Protein AF-A0AAU1FXL1-F1 (afdb_monomer_lite)

Sequence (136 aa):
MVRGRGRHVQLAWADGKAHGLEPDENGLLHLGTFDLAYADTGLVLVHPETGAVSMVRDGEGPFPFARDTETFVRLLETVYRFMSACWNSYPGENGKQDFLREVAALEPLAVDEESPAEDVWGHLFAAIVELSPWGF

Radius of gyration: 18.01 Å; chains: 1; bounding box: 36×59×48 Å

pLDDT: mean 80.89, std 17.74, range [35.19, 96.62]

Structure (mmCIF, N/CA/C/O backbone):
data_AF-A0AAU1FXL1-F1
#
_entry.id   AF-A0AAU1FXL1-F1
#
loop_
_atom_site.group_PDB
_atom_site.id
_atom_site.type_symbol
_atom_site.label_atom_id
_atom_site.label_alt_id
_atom_site.label_comp_id
_atom_site.label_asym_id
_atom_site.label_entity_id
_atom_site.label_seq_id
_atom_site.pdbx_PDB_ins_code
_atom_site.Cartn_x
_atom_site.Cartn_y
_atom_site.Cartn_z
_atom_site.occupancy
_atom_site.B_iso_or_equiv
_atom_site.auth_seq_id
_atom_site.auth_comp_id
_atom_site.auth_asym_id
_atom_site.auth_atom_id
_atom_site.pdbx_PDB_model_num
ATOM 1 N N . MET A 1 1 ? 16.584 -44.929 4.952 1.00 36.47 1 MET A N 1
ATOM 2 C CA . MET A 1 1 ? 16.776 -44.010 6.094 1.00 36.47 1 MET A CA 1
ATOM 3 C C . MET A 1 1 ? 17.270 -42.681 5.534 1.00 36.47 1 MET A C 1
ATOM 5 O O . MET A 1 1 ? 18.446 -42.561 5.233 1.00 36.47 1 MET A O 1
ATOM 9 N N . VAL A 1 2 ? 16.368 -41.731 5.281 1.00 35.19 2 VAL A N 1
ATOM 10 C CA . VAL A 1 2 ? 16.705 -40.404 4.734 1.00 35.19 2 VAL A CA 1
ATOM 11 C C . VAL A 1 2 ? 16.222 -39.374 5.749 1.00 35.19 2 VAL A C 1
ATOM 13 O O . VAL A 1 2 ? 15.022 -39.223 5.955 1.00 35.19 2 VAL A O 1
ATOM 16 N N . ARG A 1 3 ? 17.158 -38.724 6.449 1.00 35.84 3 ARG A N 1
ATOM 17 C CA . ARG A 1 3 ? 16.874 -37.592 7.341 1.00 35.84 3 ARG A CA 1
ATOM 18 C C . ARG A 1 3 ? 16.818 -36.323 6.490 1.00 35.84 3 ARG A C 1
ATOM 20 O O . ARG A 1 3 ? 17.859 -35.771 6.147 1.00 35.84 3 ARG A O 1
ATOM 27 N N . GLY A 1 4 ? 15.613 -35.867 6.161 1.00 35.62 4 GLY A N 1
ATOM 28 C CA . GLY A 1 4 ? 15.396 -34.513 5.658 1.00 35.62 4 GLY A CA 1
ATOM 29 C C . GLY A 1 4 ? 15.547 -33.516 6.805 1.00 35.62 4 GLY A C 1
ATOM 30 O O . GLY A 1 4 ? 14.764 -33.540 7.752 1.00 35.62 4 GLY A O 1
ATOM 31 N N . ARG A 1 5 ? 16.570 -32.657 6.753 1.00 41.00 5 ARG A N 1
ATOM 32 C CA . ARG A 1 5 ? 16.666 -31.469 7.615 1.00 41.00 5 ARG A CA 1
ATOM 33 C C . ARG A 1 5 ? 15.646 -30.444 7.118 1.00 41.00 5 ARG A C 1
ATOM 35 O O . ARG A 1 5 ? 15.969 -29.615 6.274 1.00 41.00 5 ARG A O 1
ATOM 42 N N . GLY A 1 6 ? 14.424 -30.506 7.639 1.00 36.50 6 GLY A N 1
ATOM 43 C CA . GLY A 1 6 ? 13.517 -29.365 7.592 1.00 36.50 6 GLY A CA 1
ATOM 44 C C . GLY A 1 6 ? 14.116 -28.252 8.446 1.00 36.50 6 GLY A C 1
ATOM 45 O O . GLY A 1 6 ? 14.320 -28.437 9.645 1.00 36.50 6 GLY A O 1
ATOM 46 N N . ARG A 1 7 ? 14.466 -27.116 7.838 1.00 46.00 7 ARG A N 1
ATOM 47 C CA . ARG A 1 7 ? 14.697 -25.891 8.606 1.00 46.00 7 ARG A CA 1
ATOM 48 C C . ARG A 1 7 ? 13.349 -25.514 9.214 1.00 46.00 7 ARG A C 1
ATOM 50 O O . ARG A 1 7 ? 12.452 -25.098 8.491 1.00 46.00 7 ARG A O 1
ATOM 57 N N . HIS A 1 8 ? 13.201 -25.712 10.521 1.00 41.41 8 HIS A N 1
ATOM 58 C CA . HIS A 1 8 ? 12.105 -25.121 11.275 1.00 41.41 8 HIS A CA 1
ATOM 59 C C . HIS A 1 8 ? 12.270 -23.602 11.193 1.00 41.41 8 HIS A C 1
ATOM 61 O O . HIS A 1 8 ? 13.170 -23.040 11.812 1.00 41.41 8 HIS A O 1
ATOM 67 N N . VAL A 1 9 ? 11.442 -22.950 10.379 1.00 47.28 9 VAL A N 1
ATOM 68 C CA . VAL A 1 9 ? 11.224 -21.509 10.494 1.00 47.28 9 VAL A CA 1
ATOM 69 C C . VAL A 1 9 ? 10.397 -21.331 11.758 1.00 47.28 9 VAL A C 1
ATOM 71 O O . VAL A 1 9 ? 9.213 -21.658 11.788 1.00 47.28 9 VAL A O 1
ATOM 74 N N . GLN A 1 10 ? 11.051 -20.918 12.838 1.00 39.41 10 GLN A N 1
ATOM 75 C CA . GLN A 1 10 ? 10.373 -20.567 14.074 1.00 39.41 10 GLN A CA 1
ATOM 76 C C . GLN A 1 10 ? 9.841 -19.145 13.891 1.00 39.41 10 GLN A C 1
ATOM 78 O O . GLN A 1 10 ? 10.606 -18.185 13.860 1.00 39.41 10 GLN A O 1
ATOM 83 N N . LEU A 1 11 ? 8.533 -19.032 13.655 1.00 42.31 11 LEU A N 1
ATOM 84 C CA . LEU A 1 11 ? 7.844 -17.746 13.582 1.00 42.31 11 LEU A CA 1
ATOM 85 C C . LEU A 1 11 ? 7.962 -17.061 14.953 1.00 42.31 11 LEU A C 1
ATOM 87 O O . LEU A 1 11 ? 7.756 -17.715 15.974 1.00 42.31 11 LEU A O 1
ATOM 91 N N . ALA A 1 12 ? 8.267 -15.761 14.980 1.00 45.84 12 ALA A N 1
ATOM 92 C CA . ALA A 1 12 ? 8.509 -14.985 16.207 1.00 45.84 12 ALA A CA 1
ATOM 93 C C . ALA A 1 12 ? 7.333 -14.988 17.215 1.00 45.84 12 ALA A C 1
ATOM 95 O O . ALA A 1 12 ? 7.500 -14.621 18.372 1.00 45.84 12 ALA A O 1
ATOM 96 N N . TRP A 1 13 ? 6.153 -15.452 16.800 1.00 49.31 13 TRP A N 1
ATOM 97 C CA . TRP A 1 13 ? 4.944 -15.568 17.621 1.00 49.31 13 TRP A CA 1
ATOM 98 C C . TRP A 1 13 ? 4.819 -16.916 18.360 1.00 49.31 13 TRP A C 1
ATOM 100 O O . TRP A 1 13 ? 3.876 -17.114 19.123 1.00 49.31 13 TRP A O 1
ATOM 110 N N . ALA A 1 14 ? 5.745 -17.860 18.143 1.00 46.41 14 ALA A N 1
ATOM 111 C CA . ALA A 1 14 ? 5.692 -19.211 18.715 1.00 46.41 14 ALA A CA 1
ATOM 112 C C . ALA A 1 14 ? 5.926 -19.264 20.239 1.00 46.41 14 ALA A C 1
ATOM 114 O O . ALA A 1 14 ? 5.616 -20.274 20.867 1.00 46.41 14 ALA A O 1
ATOM 115 N N . ASP A 1 15 ? 6.418 -18.179 20.842 1.00 53.47 15 ASP A N 1
ATOM 116 C CA . ASP A 1 15 ? 6.744 -18.111 22.273 1.00 53.47 15 ASP A CA 1
ATOM 117 C C . ASP A 1 15 ? 5.520 -17.827 23.167 1.00 53.47 15 ASP A C 1
ATOM 119 O O . ASP A 1 15 ? 5.662 -17.544 24.357 1.00 53.47 15 ASP A O 1
ATOM 123 N N . GLY A 1 16 ? 4.302 -17.858 22.609 1.00 44.19 16 GLY A N 1
A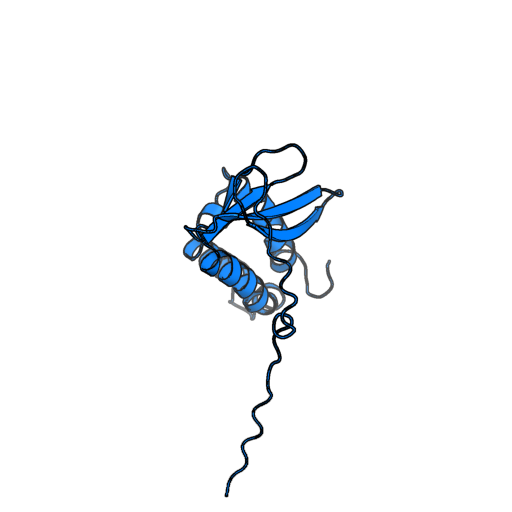TOM 124 C CA . GLY A 1 16 ? 3.060 -17.618 23.357 1.00 44.19 16 GLY A CA 1
ATOM 125 C C . GLY A 1 16 ? 2.914 -16.186 23.888 1.00 44.19 16 GLY A C 1
ATOM 126 O O . GLY A 1 16 ? 1.969 -15.893 24.612 1.00 44.19 16 GLY A O 1
ATOM 127 N N . LYS A 1 17 ? 3.831 -15.287 23.509 1.00 41.75 17 LYS A N 1
ATOM 128 C CA . LYS A 1 17 ? 3.791 -13.844 23.769 1.00 41.75 17 LYS A CA 1
ATOM 129 C C . LYS A 1 17 ? 3.288 -13.067 22.556 1.00 41.75 17 LYS A C 1
ATOM 131 O O . LYS A 1 17 ? 3.805 -11.997 22.242 1.00 41.75 1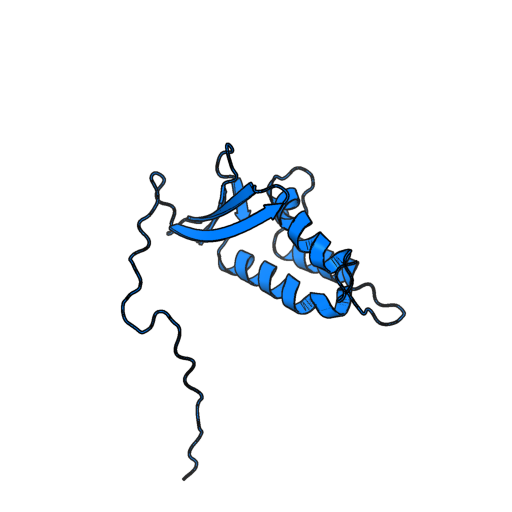7 LYS A O 1
ATOM 136 N N . ALA A 1 18 ? 2.276 -13.587 21.868 1.00 45.97 18 ALA A N 1
ATOM 137 C CA . ALA A 1 18 ? 1.406 -12.679 21.142 1.00 45.97 18 ALA A CA 1
ATOM 138 C C . ALA A 1 18 ? 0.746 -11.819 22.224 1.00 45.97 18 ALA A C 1
ATOM 140 O O . ALA A 1 18 ? -0.162 -12.276 22.917 1.00 45.97 18 ALA A O 1
ATOM 141 N N . HIS A 1 19 ? 1.283 -10.619 22.461 1.00 46.81 19 HIS A N 1
ATOM 142 C CA . HIS A 1 19 ? 0.515 -9.592 23.144 1.00 46.81 19 HIS A CA 1
ATOM 143 C C . HIS A 1 19 ? -0.794 -9.525 22.373 1.00 46.81 19 HIS A C 1
ATOM 145 O O . HIS A 1 19 ? -0.755 -9.328 21.157 1.00 46.81 19 HIS A O 1
ATOM 151 N N . GLY A 1 20 ? -1.914 -9.834 23.033 1.00 47.47 20 GLY A N 1
ATOM 152 C CA . GLY A 1 20 ? -3.215 -9.667 22.406 1.00 47.47 20 GLY A CA 1
ATOM 153 C C . GLY A 1 20 ? -3.221 -8.258 21.841 1.00 47.47 20 GLY A C 1
ATOM 154 O O . GLY A 1 20 ? -3.005 -7.312 22.596 1.00 47.47 20 GLY A O 1
ATOM 155 N N . LEU A 1 21 ? -3.303 -8.141 20.517 1.00 59.62 21 LEU A N 1
ATOM 156 C CA . LEU A 1 21 ? -3.475 -6.848 19.884 1.00 59.62 21 LEU A CA 1
ATOM 157 C C . LEU A 1 21 ? -4.845 -6.392 20.367 1.00 59.62 21 LEU A C 1
ATOM 159 O O . LEU A 1 21 ? -5.863 -6.935 19.939 1.00 59.62 21 LEU A O 1
ATOM 163 N N . GLU A 1 22 ? -4.860 -5.519 21.370 1.00 67.50 22 GLU A N 1
ATOM 164 C CA . GLU A 1 22 ? -6.103 -4.915 21.809 1.00 67.50 22 GLU A CA 1
ATOM 165 C C . GLU A 1 22 ? -6.570 -4.014 20.667 1.00 67.50 22 GLU A C 1
ATOM 167 O O . GLU A 1 22 ? -5.768 -3.225 20.153 1.00 67.50 22 GLU A O 1
ATOM 172 N N . PRO A 1 23 ? -7.821 -4.178 20.209 1.00 74.25 23 PRO A N 1
ATOM 173 C CA . PRO A 1 23 ? -8.380 -3.265 19.238 1.00 74.25 23 PRO A CA 1
ATOM 174 C C . PRO A 1 23 ? -8.341 -1.830 19.769 1.00 74.25 23 PRO A C 1
ATOM 176 O O . PRO A 1 23 ? -8.453 -1.610 20.977 1.00 74.25 23 PRO A O 1
ATOM 179 N N . ASP A 1 24 ? -8.198 -0.861 18.871 1.00 78.00 24 ASP A N 1
ATOM 180 C CA . ASP A 1 24 ? -8.316 0.551 19.217 1.00 78.00 24 ASP A CA 1
ATOM 181 C C . ASP A 1 24 ? -9.751 0.911 19.658 1.00 78.00 24 ASP A C 1
ATOM 183 O O . ASP A 1 24 ? -10.651 0.068 19.738 1.00 78.00 24 ASP A O 1
ATOM 187 N N . GLU A 1 25 ? -9.992 2.193 19.934 1.00 75.94 25 GLU A N 1
ATOM 188 C CA . GLU A 1 25 ? -11.320 2.696 20.308 1.00 75.94 25 GLU A CA 1
ATOM 189 C C . GLU A 1 25 ? -12.414 2.437 19.251 1.00 75.94 25 GLU A C 1
ATOM 191 O O . GLU A 1 25 ? -13.601 2.485 19.575 1.00 75.94 25 GLU A O 1
ATOM 196 N N . ASN A 1 26 ? -12.022 2.101 18.018 1.00 78.38 26 ASN A N 1
ATOM 197 C CA . ASN A 1 26 ? -12.898 1.773 16.896 1.00 78.38 26 ASN A CA 1
ATOM 198 C C . ASN A 1 26 ? -12.975 0.262 16.613 1.00 78.38 26 ASN A C 1
ATOM 200 O O . ASN A 1 26 ? -13.647 -0.150 15.666 1.00 78.38 26 ASN A O 1
ATOM 204 N N . GLY A 1 27 ? -12.318 -0.582 17.413 1.00 81.81 27 GLY A N 1
ATOM 205 C CA . GLY A 1 27 ? -12.310 -2.028 17.208 1.00 81.81 27 GLY A CA 1
ATOM 206 C C . GLY A 1 27 ? -11.323 -2.515 16.139 1.00 81.81 27 GLY A C 1
ATOM 207 O O . GLY A 1 27 ? -11.437 -3.663 15.703 1.00 81.81 27 GLY A O 1
ATOM 208 N N . LEU A 1 28 ? -10.350 -1.695 15.727 1.00 85.69 28 LEU A N 1
ATOM 209 C CA . LEU A 1 28 ? -9.349 -2.040 14.715 1.00 85.69 28 LEU A CA 1
ATOM 210 C C . LEU A 1 28 ? -8.039 -2.532 15.337 1.00 85.69 28 LEU A C 1
ATOM 212 O O . LEU A 1 28 ? -7.571 -2.016 16.347 1.00 85.69 28 LEU A O 1
ATOM 216 N N . LEU A 1 29 ? -7.413 -3.527 14.709 1.00 89.12 29 LEU A N 1
ATOM 217 C CA . LEU A 1 29 ? -6.138 -4.091 15.151 1.00 89.12 29 LEU A CA 1
ATOM 218 C C . LEU A 1 29 ? -4.962 -3.359 14.504 1.00 89.12 29 LEU A C 1
ATOM 220 O O . LEU A 1 29 ? -4.918 -3.208 13.286 1.00 89.12 29 LEU A O 1
ATOM 224 N N . HIS A 1 30 ? -3.967 -2.981 15.302 1.00 90.06 30 HIS A N 1
ATOM 225 C CA . HIS A 1 30 ? -2.729 -2.398 14.792 1.00 90.06 30 HIS A CA 1
ATOM 226 C C . HIS A 1 30 ? -1.854 -3.465 14.109 1.00 90.06 30 HIS A C 1
ATOM 228 O O . HIS A 1 30 ? -1.428 -4.429 14.747 1.00 90.06 30 HIS A O 1
ATOM 234 N N . LEU A 1 31 ? -1.580 -3.282 12.813 1.00 87.44 31 LEU A N 1
ATOM 235 C CA . LEU A 1 31 ? -0.739 -4.180 12.013 1.00 87.44 31 LEU A CA 1
ATOM 236 C C . LEU A 1 31 ? 0.723 -3.715 11.946 1.00 87.44 31 LEU A C 1
ATOM 238 O O . LEU A 1 31 ? 1.628 -4.549 11.916 1.00 87.44 31 LEU A O 1
ATOM 242 N N . GLY A 1 32 ? 0.956 -2.403 11.925 1.00 88.44 32 GLY A N 1
ATOM 243 C CA . GLY A 1 32 ? 2.288 -1.804 11.907 1.00 88.44 32 GLY A CA 1
ATOM 244 C C . GLY A 1 32 ? 2.260 -0.322 11.542 1.00 88.44 32 GLY A C 1
ATOM 245 O O . GLY A 1 32 ? 1.193 0.270 11.385 1.00 88.44 32 GLY A O 1
ATOM 246 N N . THR A 1 33 ? 3.445 0.261 11.369 1.00 89.81 33 THR A N 1
ATOM 247 C CA . THR A 1 33 ? 3.624 1.673 11.011 1.00 89.81 33 THR A CA 1
ATOM 248 C C . THR A 1 33 ? 4.534 1.842 9.796 1.00 89.81 33 THR A C 1
ATOM 250 O O . THR A 1 33 ? 5.448 1.044 9.581 1.00 89.81 33 THR A O 1
ATOM 253 N N . PHE A 1 34 ? 4.309 2.910 9.033 1.00 86.25 34 PHE A N 1
ATOM 254 C CA . PHE A 1 34 ? 5.238 3.433 8.035 1.00 86.25 34 PHE A CA 1
ATOM 255 C C . PHE A 1 34 ? 5.841 4.745 8.524 1.00 86.25 34 PHE A C 1
ATOM 257 O O . PHE A 1 34 ? 5.105 5.652 8.907 1.00 86.25 34 PHE A O 1
ATOM 264 N N . ASP A 1 35 ? 7.164 4.859 8.434 1.00 84.56 35 ASP A N 1
ATOM 265 C CA . ASP A 1 35 ? 7.845 6.147 8.537 1.00 84.56 35 ASP A CA 1
ATOM 266 C C . ASP A 1 35 ? 7.757 6.840 7.171 1.00 84.56 35 ASP A C 1
ATOM 268 O O . ASP A 1 35 ? 8.398 6.416 6.203 1.00 84.56 35 ASP A O 1
ATOM 272 N N . LEU A 1 36 ? 6.928 7.876 7.076 1.00 78.12 36 LEU A N 1
ATOM 273 C CA . LEU A 1 36 ? 6.750 8.671 5.865 1.00 78.12 36 LEU A CA 1
ATOM 274 C C . LEU A 1 36 ? 7.702 9.881 5.884 1.00 78.12 36 LEU A C 1
ATOM 276 O O . LEU A 1 36 ? 8.406 10.162 6.860 1.00 78.12 36 LEU A O 1
ATOM 280 N N . ALA A 1 37 ? 7.776 10.603 4.765 1.00 71.00 37 ALA A N 1
ATOM 281 C CA . ALA A 1 37 ? 8.611 11.797 4.677 1.00 71.00 37 ALA A CA 1
ATOM 282 C C . ALA A 1 37 ? 8.170 12.872 5.694 1.00 71.00 37 ALA A C 1
ATOM 284 O O . ALA A 1 37 ? 7.015 12.940 6.099 1.00 71.00 37 ALA A O 1
ATOM 285 N N . TYR A 1 38 ? 9.100 13.750 6.085 1.00 67.94 38 TYR A N 1
ATOM 286 C CA . TYR A 1 38 ? 8.833 14.907 6.957 1.00 67.94 38 TYR A CA 1
ATOM 287 C C . TYR A 1 38 ? 8.283 14.587 8.362 1.00 67.94 38 TYR A C 1
ATOM 289 O O . TYR A 1 38 ? 7.616 15.430 8.955 1.00 67.94 38 TYR A O 1
ATOM 297 N N . ALA A 1 39 ? 8.648 13.428 8.923 1.00 68.06 39 ALA A N 1
ATOM 298 C CA . ALA A 1 39 ? 8.238 12.972 10.259 1.00 68.06 39 ALA A CA 1
ATOM 299 C C . ALA A 1 39 ? 6.737 12.659 10.404 1.00 68.06 39 ALA A C 1
ATOM 301 O O . ALA A 1 39 ? 6.239 12.609 11.525 1.00 68.06 39 ALA A O 1
ATOM 302 N N . ASP A 1 40 ? 6.049 12.415 9.289 1.00 81.50 40 ASP A N 1
ATOM 303 C CA . ASP A 1 40 ? 4.704 11.839 9.277 1.00 81.50 40 ASP A CA 1
ATOM 304 C C . ASP A 1 40 ? 4.795 10.319 9.499 1.00 81.50 40 ASP A C 1
ATOM 306 O O . ASP A 1 40 ? 5.649 9.645 8.915 1.00 81.50 40 ASP A O 1
ATOM 310 N N . THR A 1 41 ? 3.947 9.773 10.371 1.00 85.19 41 THR A N 1
ATOM 311 C CA . THR A 1 41 ? 3.866 8.329 10.628 1.00 85.19 41 THR A CA 1
ATOM 312 C C . THR A 1 41 ? 2.503 7.810 10.192 1.00 85.19 41 THR A C 1
ATOM 314 O O . THR A 1 41 ? 1.471 8.233 10.706 1.00 85.19 41 THR A O 1
ATOM 317 N N . GLY A 1 42 ? 2.493 6.843 9.276 1.00 89.25 42 GLY A N 1
AT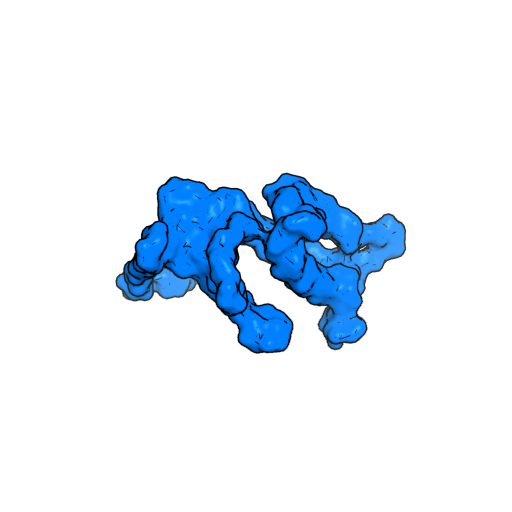OM 318 C CA . GLY A 1 42 ? 1.273 6.152 8.867 1.00 89.25 42 GLY A CA 1
ATOM 319 C C . GLY A 1 42 ? 1.005 4.931 9.743 1.00 89.25 42 GLY A C 1
ATOM 320 O O . GLY A 1 42 ? 1.805 3.997 9.746 1.00 89.25 42 GLY A O 1
ATOM 321 N N . LEU A 1 43 ? -0.115 4.905 10.464 1.00 91.62 43 LEU A N 1
ATOM 322 C CA . LEU A 1 43 ? -0.565 3.759 11.255 1.00 91.62 43 LEU A CA 1
ATOM 323 C C . LEU A 1 43 ? -1.459 2.838 10.417 1.00 91.62 43 LEU A C 1
ATOM 325 O O . LEU A 1 43 ? -2.527 3.249 9.967 1.00 91.62 43 LEU A O 1
ATOM 329 N N . VAL A 1 44 ? -1.061 1.574 10.263 1.00 93.75 44 VAL A N 1
ATOM 330 C CA . VAL A 1 44 ? -1.821 0.565 9.516 1.00 93.75 44 VAL A CA 1
ATOM 331 C C . VAL A 1 44 ? -2.726 -0.216 10.461 1.00 93.75 44 VAL A C 1
ATOM 333 O O . VAL A 1 44 ? -2.266 -0.873 11.401 1.00 93.75 44 VAL A O 1
ATOM 336 N N . LEU A 1 45 ? -4.022 -0.176 10.177 1.00 93.94 45 LEU A N 1
ATOM 337 C CA . LEU A 1 45 ? -5.085 -0.772 10.973 1.00 93.94 45 LEU A CA 1
ATOM 338 C C . LEU A 1 45 ? -5.819 -1.852 10.175 1.00 93.94 45 LEU A C 1
ATOM 340 O O . LEU A 1 45 ? -6.002 -1.721 8.968 1.00 93.94 45 LEU A O 1
ATOM 344 N N . VAL A 1 46 ? -6.272 -2.908 10.850 1.00 95.06 46 VAL A N 1
ATOM 345 C CA . VAL A 1 46 ? -6.999 -4.028 10.241 1.00 95.06 46 VAL A CA 1
ATOM 346 C C . VAL A 1 46 ? -8.328 -4.235 10.944 1.00 95.06 46 VAL A C 1
ATOM 348 O O . VAL A 1 46 ? -8.385 -4.390 12.165 1.00 95.06 46 VAL A O 1
ATOM 351 N N . HIS A 1 47 ? -9.401 -4.313 10.165 1.00 92.38 47 HIS A N 1
ATOM 352 C CA . HIS A 1 47 ? -10.698 -4.722 10.680 1.00 92.38 47 HIS A CA 1
ATOM 353 C C . HIS A 1 47 ? -10.698 -6.240 10.949 1.00 92.38 47 HIS A C 1
ATOM 355 O O . HIS A 1 47 ? -10.531 -7.021 10.009 1.00 92.38 47 HIS A O 1
ATOM 361 N N . PRO A 1 48 ? -10.923 -6.703 12.192 1.00 89.00 48 PRO A N 1
ATOM 362 C CA . PRO A 1 48 ? -10.707 -8.103 12.573 1.00 89.00 48 PRO A CA 1
ATOM 363 C C . PRO A 1 48 ? -11.628 -9.100 11.856 1.00 89.00 48 PRO A C 1
ATO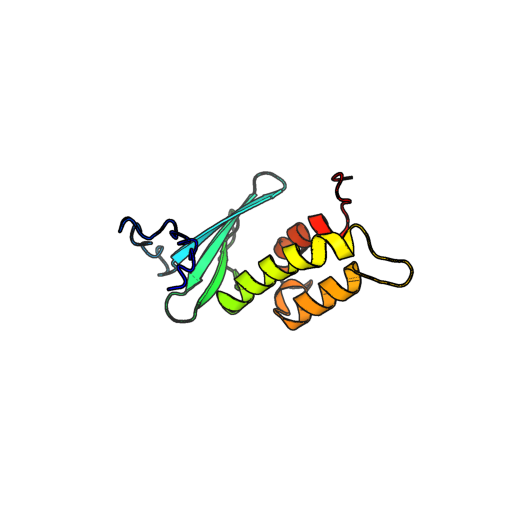M 365 O O . PRO A 1 48 ? -11.239 -10.245 11.641 1.00 89.00 48 PRO A O 1
ATOM 368 N N . GLU A 1 49 ? -12.839 -8.683 11.476 1.00 89.00 49 GLU A N 1
ATOM 369 C CA . GLU A 1 49 ? -13.806 -9.582 10.824 1.00 89.00 49 GLU A CA 1
ATOM 370 C C . GLU A 1 49 ? -13.679 -9.632 9.297 1.00 89.00 49 GLU A C 1
ATOM 372 O O . GLU A 1 49 ? -13.893 -10.681 8.695 1.00 89.00 49 GLU A O 1
ATOM 377 N N . THR A 1 50 ? -13.351 -8.507 8.656 1.00 91.56 50 THR A N 1
ATOM 378 C CA . THR A 1 50 ? -13.329 -8.381 7.190 1.00 91.56 50 THR A CA 1
ATOM 379 C C . THR A 1 50 ? -11.914 -8.447 6.629 1.00 91.56 50 THR A C 1
ATOM 381 O O . THR A 1 50 ? -11.744 -8.682 5.439 1.00 91.56 50 THR A O 1
ATOM 384 N N . GLY A 1 51 ? -10.897 -8.229 7.468 1.00 93.44 51 GLY A N 1
ATOM 385 C CA . GLY A 1 51 ? -9.506 -8.092 7.053 1.00 93.44 51 GLY A CA 1
ATOM 386 C C . GLY A 1 51 ? -9.197 -6.771 6.351 1.00 93.44 51 GLY A C 1
ATOM 387 O O . GLY A 1 51 ? -8.053 -6.583 5.950 1.00 93.44 51 GLY A O 1
ATOM 388 N N . ALA A 1 52 ? -10.174 -5.869 6.196 1.00 95.75 52 ALA A N 1
ATOM 389 C CA . ALA A 1 52 ? -9.984 -4.598 5.506 1.00 95.75 52 ALA A CA 1
ATOM 390 C C . ALA A 1 52 ? -8.883 -3.774 6.174 1.00 95.75 52 ALA A C 1
ATOM 392 O O . ALA A 1 52 ? -8.860 -3.643 7.401 1.00 95.75 52 ALA A O 1
ATOM 393 N N . VAL A 1 53 ? -7.986 -3.221 5.359 1.00 96.31 53 VAL A N 1
ATOM 394 C CA . VAL A 1 53 ? -6.821 -2.478 5.831 1.00 96.31 53 VAL A CA 1
ATOM 395 C C . VAL A 1 53 ? -7.070 -0.992 5.643 1.00 96.31 53 VAL A C 1
ATOM 397 O O . VAL A 1 53 ? -7.389 -0.534 4.545 1.00 96.31 53 VAL A O 1
ATOM 400 N N . SER A 1 54 ? -6.915 -0.237 6.722 1.00 95.00 54 SER A N 1
ATOM 401 C CA . SER A 1 54 ? -6.992 1.222 6.728 1.00 95.00 54 SER A CA 1
ATOM 402 C C . SER A 1 54 ? -5.656 1.822 7.142 1.00 95.00 54 SER A C 1
ATOM 404 O O . SER A 1 54 ? -4.866 1.178 7.833 1.00 95.00 54 SER A O 1
ATOM 406 N N . MET A 1 55 ? -5.419 3.062 6.738 1.00 92.75 55 MET A N 1
ATOM 407 C CA . MET A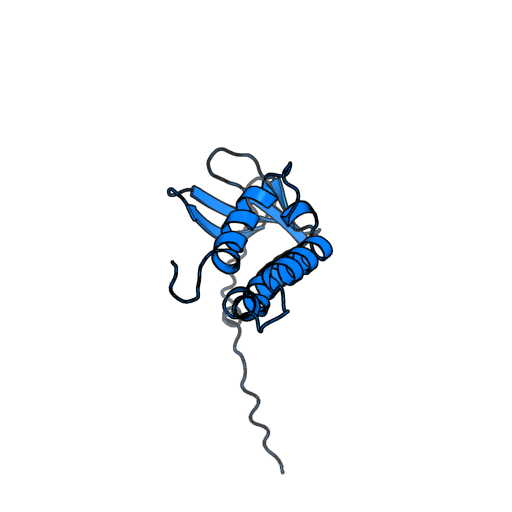 1 55 ? -4.293 3.869 7.192 1.00 92.75 55 MET A CA 1
ATOM 408 C C . MET A 1 55 ? -4.826 5.083 7.947 1.00 92.75 55 MET A C 1
ATOM 410 O O . MET A 1 55 ? -5.818 5.679 7.533 1.00 92.75 55 MET A O 1
ATOM 414 N N . VAL A 1 56 ? -4.155 5.455 9.032 1.00 91.19 56 VAL A N 1
ATOM 415 C CA . VAL A 1 56 ? -4.325 6.744 9.711 1.00 91.19 56 VAL A CA 1
ATOM 416 C C . VAL A 1 56 ? -3.013 7.511 9.592 1.00 91.19 56 VAL A C 1
ATOM 418 O O . VAL A 1 56 ? -1.950 6.938 9.818 1.00 91.19 56 VAL A O 1
ATOM 421 N N . ARG A 1 57 ? -3.088 8.794 9.238 1.00 87.38 57 ARG A N 1
ATOM 422 C CA . ARG A 1 57 ? -1.948 9.723 9.199 1.00 87.38 57 ARG A CA 1
ATOM 423 C C . ARG A 1 57 ? -2.150 10.828 10.225 1.00 87.38 57 ARG A C 1
ATOM 425 O O . ARG A 1 57 ? -3.275 11.052 10.678 1.00 87.38 57 ARG A O 1
ATOM 432 N N . ASP A 1 58 ? -1.074 11.512 10.598 1.00 77.12 58 ASP A N 1
ATOM 433 C CA . ASP A 1 58 ? -1.116 12.515 11.660 1.00 77.12 58 ASP A CA 1
ATOM 434 C C . ASP A 1 58 ? -2.164 13.611 11.391 1.00 77.12 58 ASP A C 1
ATOM 436 O O . ASP A 1 58 ? -2.046 14.420 10.473 1.00 77.12 58 ASP A O 1
ATOM 440 N N . GLY A 1 59 ? -3.199 13.658 12.238 1.00 71.50 59 GLY A N 1
ATOM 441 C CA . GLY A 1 59 ? -4.280 14.647 12.158 1.00 71.50 59 GLY A CA 1
ATOM 442 C C . GLY A 1 59 ? -5.401 14.322 11.163 1.00 71.50 59 GLY A C 1
ATOM 443 O O . GLY A 1 59 ? -6.346 15.107 11.059 1.00 71.50 59 GLY A O 1
ATOM 444 N N . GLU A 1 60 ? -5.340 13.176 10.482 1.00 80.06 60 GLU A N 1
ATOM 445 C CA . GLU A 1 60 ? -6.346 12.720 9.518 1.00 80.06 60 GLU A CA 1
ATOM 446 C C . GLU A 1 60 ? -7.158 11.531 10.056 1.00 80.06 60 GLU A C 1
ATOM 448 O O . GLU A 1 60 ? -6.722 10.782 10.930 1.00 80.06 60 GLU A O 1
ATOM 453 N N . GLY A 1 61 ? -8.383 11.366 9.551 1.00 80.88 61 GLY A N 1
ATOM 454 C CA . GLY A 1 61 ? -9.199 10.187 9.850 1.00 80.88 61 GLY A CA 1
ATOM 455 C C . GLY A 1 61 ? -8.709 8.944 9.095 1.00 80.88 61 GLY A C 1
ATOM 456 O O . GLY A 1 61 ? -7.993 9.076 8.102 1.00 80.88 61 GLY A O 1
ATOM 457 N N . PRO A 1 62 ? -9.115 7.732 9.519 1.00 88.94 62 PRO A N 1
ATOM 458 C CA . PRO A 1 62 ? -8.771 6.510 8.805 1.00 88.94 62 PRO A CA 1
ATOM 459 C C . PRO A 1 62 ? -9.326 6.527 7.378 1.00 88.94 62 PRO A C 1
ATOM 461 O O . PRO A 1 62 ? -10.494 6.861 7.164 1.00 88.94 62 PRO A O 1
ATOM 464 N N . PHE A 1 63 ? -8.513 6.099 6.415 1.00 91.88 63 PHE A N 1
ATOM 465 C CA . PHE A 1 63 ? -8.926 5.904 5.025 1.00 91.88 63 PHE A CA 1
ATOM 466 C C . PHE A 1 63 ? -8.611 4.483 4.528 1.00 91.88 63 PHE A C 1
ATOM 468 O O . PHE A 1 63 ? -7.693 3.841 5.051 1.00 91.88 63 PHE A O 1
ATOM 475 N N . PRO A 1 64 ? -9.355 3.963 3.529 1.00 94.62 64 PRO A N 1
ATOM 476 C CA . PRO A 1 64 ? -9.091 2.645 2.953 1.00 94.62 64 PRO A CA 1
ATOM 477 C C . PRO A 1 64 ? -7.702 2.583 2.315 1.00 94.62 64 PRO A C 1
ATOM 479 O O . PRO A 1 64 ? -7.369 3.434 1.497 1.00 94.62 64 PRO A O 1
ATOM 482 N N . PHE A 1 65 ? -6.911 1.567 2.660 1.00 94.75 65 PHE A N 1
ATOM 483 C CA . PHE A 1 65 ? -5.527 1.436 2.192 1.00 94.75 65 PHE A CA 1
ATOM 484 C C . PHE A 1 65 ? -5.266 0.155 1.390 1.00 94.75 65 PHE A C 1
ATOM 486 O O . PHE A 1 65 ? -4.466 0.157 0.455 1.00 94.75 65 PHE A O 1
ATOM 493 N N . ALA A 1 66 ? -5.969 -0.927 1.729 1.00 96.06 66 ALA A N 1
ATOM 494 C CA . ALA A 1 66 ? -6.118 -2.117 0.897 1.00 96.06 66 ALA A CA 1
ATOM 495 C C . ALA A 1 66 ? -7.418 -2.836 1.272 1.00 96.06 66 ALA A C 1
ATOM 497 O O . ALA A 1 66 ? -7.841 -2.815 2.433 1.00 96.06 66 ALA A O 1
ATOM 498 N N . ARG A 1 67 ? -8.043 -3.515 0.309 1.00 95.38 67 ARG A N 1
ATOM 499 C CA . ARG A 1 67 ? -9.320 -4.207 0.539 1.00 95.38 67 ARG A CA 1
ATOM 500 C C . ARG A 1 67 ? -9.252 -5.300 1.610 1.00 95.38 67 ARG A C 1
ATOM 502 O O . ARG A 1 67 ? -10.250 -5.538 2.283 1.00 95.38 67 ARG A O 1
ATOM 509 N N . ASP A 1 68 ? -8.099 -5.955 1.759 1.00 95.19 68 ASP A N 1
ATOM 510 C CA . ASP A 1 68 ? -7.852 -6.998 2.752 1.00 95.19 68 ASP A CA 1
ATOM 511 C C . ASP A 1 68 ? -6.348 -7.198 3.034 1.00 95.19 68 ASP A C 1
ATOM 513 O O . ASP A 1 68 ? -5.481 -6.743 2.278 1.00 95.19 68 ASP A O 1
ATOM 517 N N . THR A 1 69 ? -6.031 -7.901 4.127 1.00 94.50 69 THR A N 1
ATOM 518 C CA . THR A 1 69 ? -4.652 -8.200 4.545 1.00 94.50 69 THR A CA 1
ATOM 519 C C . THR A 1 69 ? -3.861 -8.986 3.497 1.00 94.50 69 THR A C 1
ATOM 521 O O . THR A 1 69 ? -2.656 -8.781 3.364 1.00 94.50 69 THR A O 1
ATOM 524 N N . GLU A 1 70 ? -4.500 -9.887 2.743 1.00 95.69 70 GLU A N 1
ATOM 525 C CA . GLU A 1 70 ? -3.812 -10.645 1.690 1.00 95.69 70 GLU A CA 1
ATOM 526 C C . GLU A 1 70 ? -3.346 -9.707 0.572 1.00 95.69 70 GLU A C 1
ATOM 528 O O . GLU A 1 70 ? -2.202 -9.779 0.127 1.00 95.69 70 GLU A O 1
ATOM 533 N N . THR A 1 71 ? -4.218 -8.801 0.150 1.00 96.62 71 THR A N 1
ATOM 534 C CA . THR A 1 71 ? -3.951 -7.806 -0.885 1.00 96.62 71 THR A CA 1
ATOM 535 C C . THR A 1 71 ? -2.874 -6.834 -0.420 1.00 96.62 71 THR A C 1
ATOM 537 O O . THR A 1 71 ? -1.923 -6.595 -1.160 1.00 96.62 71 THR A O 1
ATOM 540 N N . PHE A 1 72 ? -2.941 -6.371 0.832 1.00 95.81 72 PHE A N 1
ATOM 541 C CA . PHE A 1 72 ? -1.889 -5.558 1.445 1.00 95.81 72 PHE A CA 1
ATOM 542 C C . PHE A 1 72 ? -0.513 -6.239 1.387 1.00 95.81 72 PHE A C 1
ATOM 544 O O . PHE A 1 72 ? 0.458 -5.652 0.912 1.00 95.81 72 PHE A O 1
ATOM 551 N N . VAL A 1 73 ? -0.423 -7.503 1.811 1.00 95.06 73 VAL A N 1
ATOM 552 C CA . VAL A 1 73 ? 0.839 -8.257 1.770 1.00 95.06 73 VAL A CA 1
ATOM 553 C C . VAL A 1 73 ? 1.310 -8.459 0.330 1.00 95.06 73 VAL A C 1
ATOM 555 O O . VAL A 1 73 ? 2.489 -8.261 0.045 1.00 95.06 73 VAL A O 1
ATOM 558 N N . ARG A 1 74 ? 0.408 -8.780 -0.604 1.00 96.31 74 ARG A N 1
ATOM 559 C CA . ARG A 1 74 ? 0.752 -8.935 -2.026 1.00 96.31 74 ARG A CA 1
ATOM 560 C C . ARG A 1 74 ? 1.273 -7.644 -2.655 1.00 96.31 74 ARG A C 1
ATOM 562 O O . ARG A 1 74 ? 2.161 -7.718 -3.503 1.00 96.31 74 ARG A O 1
ATOM 569 N N . LEU A 1 75 ? 0.780 -6.475 -2.248 1.00 94.94 75 LEU A N 1
ATOM 570 C CA . LEU A 1 75 ? 1.326 -5.187 -2.688 1.00 94.94 75 LEU A CA 1
ATOM 571 C C . LEU A 1 75 ? 2.783 -5.026 -2.226 1.00 94.94 75 LEU A C 1
ATOM 573 O O . LEU A 1 75 ? 3.657 -4.739 -3.044 1.00 94.94 75 LEU A O 1
ATOM 577 N N . LEU A 1 76 ? 3.078 -5.320 -0.955 1.00 93.06 76 LEU A N 1
ATOM 578 C CA . LEU A 1 76 ? 4.449 -5.296 -0.422 1.00 93.06 76 LEU A CA 1
ATOM 579 C C . LEU A 1 76 ? 5.366 -6.316 -1.114 1.00 93.06 76 LEU A C 1
ATOM 581 O O . LEU A 1 76 ? 6.512 -6.015 -1.454 1.00 93.06 76 LEU A O 1
ATOM 585 N N . GLU A 1 77 ? 4.864 -7.524 -1.366 1.00 94.50 77 GLU A N 1
ATOM 586 C CA . GLU A 1 77 ? 5.590 -8.545 -2.122 1.00 94.50 77 GLU A CA 1
ATOM 587 C C . GLU A 1 77 ? 5.868 -8.095 -3.559 1.00 94.50 77 GLU A C 1
ATOM 589 O O . GLU A 1 77 ? 6.943 -8.372 -4.092 1.00 94.50 77 GLU A O 1
ATOM 594 N N . THR A 1 78 ? 4.929 -7.385 -4.186 1.00 94.50 78 THR A N 1
ATOM 595 C CA . THR A 1 78 ? 5.083 -6.859 -5.548 1.00 94.50 78 THR A CA 1
ATOM 596 C C . THR A 1 78 ? 6.203 -5.828 -5.603 1.00 94.50 78 THR A C 1
ATOM 598 O O . THR A 1 78 ? 7.066 -5.934 -6.474 1.00 94.50 78 THR A O 1
ATOM 601 N N . VAL A 1 79 ? 6.276 -4.916 -4.625 1.00 90.69 79 VAL A N 1
ATOM 602 C CA . VAL A 1 79 ? 7.403 -3.976 -4.475 1.00 90.69 79 VAL A CA 1
ATOM 603 C C . VAL A 1 79 ? 8.731 -4.735 -4.426 1.00 90.69 79 VAL A C 1
ATOM 605 O O . VAL A 1 79 ? 9.634 -4.459 -5.217 1.00 90.69 79 VAL A O 1
ATOM 608 N N . TYR A 1 80 ? 8.844 -5.745 -3.558 1.00 88.00 80 TYR A N 1
ATOM 609 C CA . TYR A 1 80 ? 10.068 -6.542 -3.440 1.00 88.00 80 TYR A CA 1
ATOM 610 C C . TYR A 1 80 ? 10.428 -7.279 -4.741 1.00 88.00 80 TYR A C 1
ATOM 612 O O . TYR A 1 80 ? 11.585 -7.278 -5.163 1.00 88.00 80 TYR A O 1
ATOM 620 N N . ARG A 1 81 ? 9.442 -7.899 -5.400 1.00 91.00 81 ARG A N 1
ATOM 621 C CA . ARG A 1 81 ? 9.649 -8.694 -6.621 1.00 91.00 81 ARG A CA 1
ATOM 622 C C . ARG A 1 81 ? 10.070 -7.847 -7.816 1.00 91.00 81 ARG A C 1
ATOM 624 O O . ARG A 1 81 ? 10.900 -8.300 -8.602 1.00 91.00 81 ARG A O 1
ATOM 631 N N . PHE A 1 82 ? 9.509 -6.648 -7.957 1.00 91.94 82 PHE A N 1
ATOM 632 C CA . PHE A 1 82 ? 9.775 -5.773 -9.099 1.00 91.94 82 PHE A CA 1
ATOM 633 C C . PHE A 1 82 ? 10.961 -4.834 -8.896 1.00 91.94 82 PHE A C 1
ATOM 635 O O . PHE A 1 82 ? 11.467 -4.306 -9.880 1.00 91.94 82 PHE A O 1
ATOM 642 N N . MET A 1 83 ? 11.472 -4.688 -7.672 1.00 88.56 83 MET A N 1
ATOM 643 C CA . MET A 1 83 ? 12.598 -3.806 -7.348 1.00 88.56 83 MET A CA 1
ATOM 644 C C . MET A 1 83 ? 13.776 -3.937 -8.330 1.00 88.56 83 MET A C 1
ATOM 646 O O . MET A 1 83 ? 14.227 -2.951 -8.904 1.00 88.56 83 MET A O 1
ATOM 650 N N . SER A 1 84 ? 14.239 -5.161 -8.607 1.00 85.44 84 SER A N 1
ATOM 651 C CA . SER A 1 84 ? 15.344 -5.373 -9.558 1.00 85.44 84 SER A CA 1
ATOM 652 C C . SER A 1 84 ? 14.971 -5.053 -11.006 1.00 85.44 84 SER A C 1
ATOM 654 O O . SER A 1 84 ? 15.807 -4.521 -11.732 1.00 85.44 84 SER A O 1
ATOM 656 N N . ALA A 1 85 ? 13.739 -5.360 -11.420 1.00 87.81 85 ALA A N 1
ATOM 657 C CA . ALA A 1 85 ? 13.261 -5.073 -12.769 1.00 87.81 85 ALA A CA 1
ATOM 658 C C . ALA A 1 85 ? 13.127 -3.561 -12.999 1.00 87.81 85 ALA A C 1
ATOM 660 O O . ALA A 1 85 ? 13.496 -3.079 -14.064 1.00 87.81 85 ALA A O 1
ATOM 661 N N . CYS A 1 86 ? 12.676 -2.803 -11.997 1.00 88.75 86 CYS A N 1
ATOM 662 C CA . CYS A 1 86 ? 12.617 -1.342 -12.051 1.00 88.75 86 CYS A CA 1
ATOM 663 C C . CYS A 1 86 ? 14.017 -0.719 -12.090 1.00 88.75 86 CYS A C 1
ATOM 665 O O . CYS A 1 86 ? 14.283 0.160 -12.903 1.00 88.75 86 CYS A O 1
ATOM 667 N N . TRP A 1 87 ? 14.936 -1.211 -11.261 1.00 88.94 87 TRP A N 1
ATOM 668 C CA . TRP A 1 87 ? 16.285 -0.660 -11.158 1.00 88.94 87 TRP A CA 1
ATOM 669 C C . TRP A 1 87 ? 17.221 -1.028 -12.311 1.00 88.94 87 TRP A C 1
ATOM 671 O O . TRP A 1 87 ? 18.137 -0.271 -12.621 1.00 88.94 87 TRP A O 1
ATOM 681 N N . ASN A 1 88 ? 17.039 -2.203 -12.916 1.00 86.19 88 ASN A N 1
ATOM 682 C CA . ASN A 1 88 ? 17.942 -2.755 -13.925 1.00 86.19 88 ASN A CA 1
ATOM 683 C C . ASN A 1 88 ? 17.159 -3.468 -15.040 1.00 86.19 88 ASN A C 1
ATOM 685 O O . ASN A 1 88 ? 17.410 -4.639 -15.324 1.00 86.19 88 ASN A O 1
ATOM 689 N N . SER A 1 89 ? 16.196 -2.780 -15.660 1.00 84.00 89 SER A N 1
ATOM 690 C CA . SER A 1 89 ? 15.467 -3.318 -16.820 1.00 84.00 89 SER A CA 1
ATOM 691 C C . SER A 1 89 ? 16.429 -3.687 -17.959 1.00 84.00 89 SER A C 1
ATOM 693 O O . SER A 1 89 ? 17.346 -2.921 -18.279 1.00 84.00 89 SER A O 1
ATOM 695 N N . TYR A 1 90 ? 16.209 -4.830 -18.617 1.00 82.50 90 TYR A N 1
ATOM 696 C CA . TYR A 1 90 ? 16.941 -5.152 -19.844 1.00 82.50 90 TYR A CA 1
ATOM 697 C C . TYR A 1 90 ? 16.485 -4.252 -21.009 1.00 82.50 90 TYR A C 1
ATOM 699 O O . TYR A 1 90 ? 15.375 -3.715 -20.990 1.00 82.50 90 TYR A O 1
ATOM 707 N N . PRO A 1 91 ? 17.303 -4.081 -22.068 1.00 89.50 91 PRO A N 1
ATOM 708 C CA . PRO A 1 91 ? 16.891 -3.322 -23.245 1.00 89.50 91 PRO A CA 1
ATOM 709 C C . PRO A 1 91 ? 15.571 -3.839 -23.836 1.00 89.50 91 PRO A C 1
ATOM 711 O O . PRO A 1 91 ? 15.476 -4.997 -24.239 1.00 89.50 91 PRO A O 1
ATOM 714 N N . GLY A 1 92 ? 14.571 -2.959 -23.921 1.00 88.56 92 GLY A N 1
ATOM 715 C CA . GLY A 1 92 ? 13.233 -3.278 -24.431 1.00 88.56 92 GLY A CA 1
ATOM 716 C C . GLY A 1 92 ? 12.213 -3.683 -23.361 1.00 88.56 92 GLY A C 1
ATOM 717 O O . GLY A 1 92 ? 11.030 -3.764 -23.682 1.00 88.56 92 GLY A O 1
ATOM 718 N N . GLU A 1 93 ? 12.633 -3.885 -22.112 1.00 90.38 93 GLU A N 1
ATOM 719 C CA . GLU A 1 93 ? 11.726 -4.059 -20.974 1.00 90.38 93 GLU A CA 1
ATOM 720 C C . GLU A 1 93 ? 11.322 -2.704 -20.382 1.00 90.38 93 GLU A C 1
ATOM 722 O O . GLU A 1 93 ? 12.065 -1.722 -20.459 1.00 90.38 93 GLU A O 1
ATOM 727 N N . ASN A 1 94 ? 10.139 -2.656 -19.767 1.00 90.38 94 ASN A N 1
ATOM 728 C CA . ASN A 1 94 ? 9.664 -1.492 -19.027 1.00 90.38 94 ASN A CA 1
ATOM 729 C C . ASN A 1 94 ? 9.206 -1.925 -17.631 1.00 90.38 94 ASN A C 1
ATOM 731 O O . ASN A 1 94 ? 8.008 -1.976 -17.345 1.00 90.38 94 ASN A O 1
ATOM 735 N N . GLY A 1 95 ? 10.176 -2.226 -16.761 1.00 88.75 95 GLY A N 1
ATOM 736 C CA . GLY A 1 95 ? 9.907 -2.719 -15.409 1.00 88.75 95 GLY A CA 1
ATOM 737 C C . GLY A 1 95 ? 8.986 -1.797 -14.606 1.00 88.75 95 GLY A C 1
ATOM 738 O O . GLY A 1 95 ? 8.110 -2.288 -13.900 1.00 88.75 95 GLY A O 1
ATOM 739 N N . LYS A 1 96 ? 9.104 -0.471 -14.786 1.00 90.12 96 LYS A N 1
ATOM 740 C CA . LYS A 1 96 ? 8.211 0.519 -14.158 1.00 90.12 96 LYS A CA 1
ATOM 741 C C . LYS A 1 96 ? 6.757 0.328 -14.588 1.00 90.12 96 LYS A C 1
ATOM 743 O O . LYS A 1 96 ? 5.868 0.284 -13.744 1.00 90.12 96 LYS A O 1
ATOM 748 N N . GLN A 1 97 ? 6.497 0.236 -15.890 1.00 91.81 97 GLN A N 1
ATOM 749 C CA . GLN A 1 97 ? 5.127 0.093 -16.385 1.00 91.81 97 GLN A CA 1
ATOM 750 C C . GLN A 1 97 ? 4.528 -1.272 -16.033 1.00 91.81 97 GLN A C 1
ATOM 752 O O . GLN A 1 97 ? 3.339 -1.347 -15.719 1.00 91.81 97 GLN A O 1
ATOM 757 N N . ASP A 1 98 ? 5.334 -2.333 -16.061 1.00 94.00 98 ASP A N 1
ATOM 758 C CA . ASP A 1 98 ? 4.886 -3.667 -15.663 1.00 94.00 98 ASP A CA 1
ATOM 759 C C . ASP A 1 98 ? 4.554 -3.719 -14.165 1.00 94.00 98 ASP A C 1
ATOM 761 O O . ASP A 1 98 ? 3.515 -4.259 -13.790 1.00 94.00 98 ASP A O 1
ATOM 765 N N . PHE A 1 99 ? 5.367 -3.071 -13.325 1.00 93.31 99 PHE A N 1
ATOM 766 C CA . PHE A 1 99 ? 5.096 -2.910 -11.898 1.00 93.31 99 PHE A CA 1
ATOM 767 C C . PHE A 1 99 ? 3.776 -2.170 -11.637 1.00 93.31 99 PHE A C 1
ATOM 769 O O . PHE A 1 99 ? 2.911 -2.688 -10.933 1.00 93.31 99 PHE A O 1
ATOM 776 N N . LEU A 1 100 ? 3.586 -0.990 -12.240 1.00 93.25 100 LEU A N 1
ATOM 777 C CA . LEU A 1 100 ? 2.366 -0.195 -12.049 1.00 93.25 100 LEU A CA 1
ATOM 778 C C . LEU A 1 100 ? 1.113 -0.947 -12.518 1.00 93.25 100 LEU A C 1
ATOM 780 O O . LEU A 1 100 ? 0.064 -0.857 -11.885 1.00 93.25 100 LEU A O 1
ATOM 784 N N . ARG A 1 101 ? 1.219 -1.727 -13.602 1.00 95.12 101 ARG A N 1
ATOM 785 C CA . ARG A 1 101 ? 0.117 -2.572 -14.078 1.00 95.12 101 ARG A CA 1
ATOM 786 C C . ARG A 1 101 ? -0.236 -3.669 -13.072 1.00 95.12 101 ARG A C 1
ATOM 788 O O . ARG A 1 101 ? -1.420 -3.923 -12.871 1.00 95.12 101 ARG A O 1
ATOM 795 N N . GLU A 1 102 ? 0.762 -4.316 -12.474 1.00 96.06 102 GLU A N 1
ATOM 796 C CA . GLU A 1 102 ? 0.541 -5.371 -11.479 1.00 96.06 102 GLU A CA 1
ATOM 797 C C . GLU A 1 102 ? -0.133 -4.809 -10.221 1.00 96.06 102 GLU A C 1
ATOM 799 O O . GLU A 1 102 ? -1.137 -5.350 -9.762 1.00 96.06 102 GLU A O 1
ATOM 804 N N . VAL A 1 103 ? 0.359 -3.678 -9.709 1.00 95.31 103 VAL A N 1
ATOM 805 C CA . VAL A 1 103 ? -0.234 -2.992 -8.552 1.00 95.31 103 VAL A CA 1
ATOM 806 C C . VAL A 1 103 ? -1.683 -2.591 -8.828 1.00 95.31 103 VAL A C 1
ATOM 808 O O . VAL A 1 103 ? -2.561 -2.932 -8.040 1.00 95.31 103 VAL A O 1
ATOM 811 N N . ALA A 1 104 ? -1.952 -1.941 -9.965 1.00 95.31 104 ALA A N 1
ATOM 812 C CA . ALA A 1 104 ? -3.299 -1.513 -10.344 1.00 95.31 104 ALA A CA 1
ATOM 813 C C . ALA A 1 104 ? -4.287 -2.687 -10.455 1.00 95.31 104 ALA A C 1
ATOM 815 O O . ALA A 1 104 ? -5.477 -2.541 -10.178 1.00 95.31 104 ALA A O 1
ATOM 816 N N . ALA A 1 105 ? -3.801 -3.860 -10.875 1.00 95.94 105 ALA A N 1
ATOM 817 C CA . ALA A 1 105 ? -4.607 -5.073 -10.955 1.00 95.94 105 ALA A CA 1
ATOM 818 C C . ALA A 1 105 ? -4.881 -5.697 -9.575 1.00 95.94 105 ALA A C 1
ATOM 820 O O . ALA A 1 105 ? -5.935 -6.309 -9.381 1.00 95.94 105 ALA A O 1
ATOM 821 N N . LEU A 1 106 ? -3.946 -5.564 -8.630 1.00 95.81 106 LEU A N 1
ATOM 822 C CA . LEU A 1 106 ? -4.100 -6.055 -7.260 1.00 95.81 106 LEU A CA 1
ATOM 823 C C . LEU A 1 106 ? -5.041 -5.169 -6.439 1.00 95.81 106 LEU A C 1
ATOM 825 O O . LEU A 1 106 ? -5.960 -5.693 -5.806 1.00 95.81 106 LEU A O 1
ATOM 829 N N . GLU A 1 107 ? -4.811 -3.857 -6.466 1.00 96.06 107 GLU A N 1
ATOM 830 C CA . GLU A 1 107 ? -5.540 -2.858 -5.689 1.00 96.06 107 GLU A CA 1
ATOM 831 C C . GLU A 1 107 ? -5.622 -1.535 -6.470 1.00 96.06 107 GLU A C 1
ATOM 833 O O . GLU A 1 107 ? -4.657 -0.768 -6.484 1.00 96.06 107 GLU A O 1
ATOM 838 N N . PRO A 1 108 ? -6.761 -1.239 -7.122 1.00 94.69 108 PRO A N 1
ATOM 839 C CA . PRO A 1 108 ? -6.935 -0.005 -7.884 1.00 94.69 108 PRO A CA 1
ATOM 840 C C . PRO A 1 108 ? -6.750 1.265 -7.048 1.00 94.69 108 PRO A C 1
ATOM 842 O O . PRO A 1 108 ? -6.241 2.251 -7.571 1.00 94.69 108 PRO A O 1
ATOM 845 N N . LEU A 1 109 ? -7.100 1.232 -5.754 1.00 92.44 109 LEU A N 1
ATOM 846 C CA . LEU A 1 109 ? -6.907 2.376 -4.855 1.00 92.44 109 LEU A CA 1
ATOM 847 C C . LEU A 1 109 ? -5.430 2.758 -4.695 1.00 92.44 109 LEU A C 1
ATOM 849 O O . LEU A 1 109 ? -5.126 3.904 -4.406 1.00 92.44 109 LEU A O 1
ATOM 853 N N . ALA A 1 110 ? -4.492 1.830 -4.901 1.00 92.50 110 ALA A N 1
ATOM 854 C CA . ALA A 1 110 ? -3.067 2.120 -4.757 1.00 92.50 110 ALA A CA 1
ATOM 855 C C . ALA A 1 110 ? -2.490 2.981 -5.896 1.00 92.50 110 ALA A C 1
ATOM 857 O O . ALA A 1 110 ? -1.335 3.390 -5.813 1.00 92.50 110 ALA A O 1
ATOM 858 N N . VAL A 1 111 ? -3.258 3.217 -6.965 1.00 92.44 111 VAL A N 1
ATOM 859 C CA . VAL A 1 111 ? -2.850 3.999 -8.148 1.00 92.44 111 VAL A CA 1
ATOM 860 C C . VAL A 1 111 ? -3.902 5.032 -8.569 1.00 92.44 111 VAL A C 1
ATOM 862 O O . VAL A 1 111 ? -3.823 5.583 -9.665 1.00 92.44 111 VAL A O 1
ATOM 865 N N . ASP A 1 112 ? -4.927 5.238 -7.744 1.00 92.75 112 ASP A N 1
ATOM 866 C CA . ASP A 1 112 ? -5.992 6.202 -8.001 1.00 92.75 112 ASP A CA 1
ATOM 867 C C . ASP A 1 112 ? -5.583 7.581 -7.477 1.00 92.75 112 ASP A C 1
ATOM 869 O O . ASP A 1 112 ? -5.605 7.797 -6.266 1.00 92.75 112 ASP A O 1
ATOM 873 N N . GLU A 1 113 ? -5.241 8.499 -8.387 1.00 90.31 113 GLU A N 1
ATOM 874 C CA . GLU A 1 113 ? -4.764 9.865 -8.096 1.00 90.31 113 GLU A CA 1
ATOM 875 C C . GLU A 1 113 ? -5.749 10.701 -7.252 1.00 90.31 113 GLU A C 1
ATOM 877 O O . GLU A 1 113 ? -5.366 11.719 -6.680 1.00 90.31 113 GLU A O 1
ATOM 882 N N . GLU A 1 114 ? -7.027 10.311 -7.168 1.00 91.56 114 GLU A N 1
ATOM 883 C CA . GLU A 1 114 ? -8.013 10.986 -6.311 1.00 91.56 114 GLU A CA 1
ATOM 884 C C . GLU A 1 114 ? -8.061 10.413 -4.883 1.00 91.56 114 GLU A C 1
ATOM 886 O O . GLU A 1 114 ? -8.764 10.944 -4.016 1.00 91.56 114 GLU A O 1
ATOM 891 N N . SER A 1 115 ? -7.331 9.327 -4.619 1.00 90.62 115 SER A N 1
ATOM 892 C CA . SER A 1 115 ? -7.355 8.614 -3.348 1.00 90.62 115 SER A CA 1
ATOM 893 C C . SER A 1 115 ? -6.154 8.970 -2.455 1.00 90.62 115 SER A C 1
ATOM 895 O O . SER A 1 115 ? -5.018 9.016 -2.921 1.00 90.62 115 SER A O 1
ATOM 897 N N . PRO A 1 116 ? -6.348 9.107 -1.129 1.00 90.12 116 PRO A N 1
ATOM 898 C CA . PRO A 1 116 ? -5.232 9.281 -0.189 1.00 90.12 116 PRO A CA 1
ATOM 899 C C . PRO A 1 116 ? -4.322 8.041 -0.098 1.00 90.12 116 PRO A C 1
ATOM 901 O O . PRO A 1 116 ? -3.216 8.106 0.441 1.00 90.12 116 PRO A O 1
ATOM 904 N N . ALA A 1 117 ? -4.786 6.889 -0.594 1.00 91.06 117 ALA A N 1
ATOM 905 C CA . ALA A 1 117 ? -3.992 5.672 -0.659 1.00 91.06 117 ALA A CA 1
ATOM 906 C C . ALA A 1 117 ? -2.893 5.771 -1.721 1.00 91.06 117 ALA A C 1
ATOM 908 O O . ALA A 1 117 ? -1.778 5.322 -1.450 1.00 91.06 117 ALA A O 1
ATOM 909 N N . GLU A 1 118 ? -3.184 6.370 -2.879 1.00 91.81 118 GLU A N 1
ATOM 910 C CA . GLU A 1 118 ? -2.195 6.597 -3.936 1.00 91.81 118 GLU A CA 1
ATOM 911 C C . GLU A 1 118 ? -1.078 7.514 -3.463 1.00 91.81 118 GLU A C 1
ATOM 913 O O . GLU A 1 118 ? 0.073 7.166 -3.681 1.00 91.81 118 GLU A O 1
ATOM 918 N N . ASP A 1 119 ? -1.371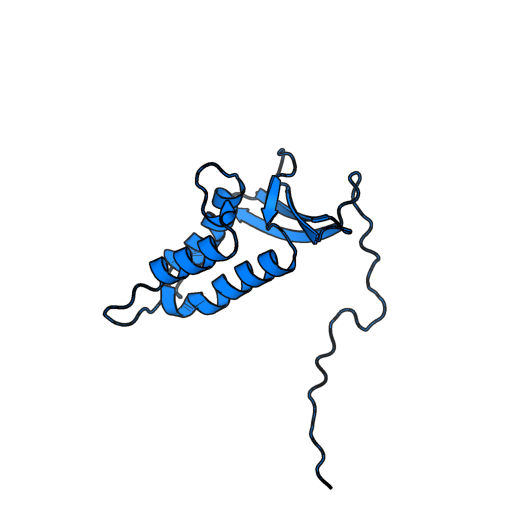 8.568 -2.696 1.00 88.44 119 ASP A N 1
ATOM 919 C CA . ASP A 1 119 ? -0.322 9.418 -2.125 1.00 88.44 119 ASP A CA 1
ATOM 920 C C . ASP A 1 119 ? 0.700 8.575 -1.345 1.00 88.44 119 ASP A C 1
ATOM 922 O O . ASP A 1 119 ? 1.908 8.653 -1.572 1.00 88.44 119 ASP A O 1
ATOM 926 N N . VAL A 1 120 ? 0.243 7.721 -0.425 1.00 89.00 120 VAL A N 1
ATOM 927 C CA . VAL A 1 120 ? 1.145 6.932 0.428 1.00 89.00 120 VAL A CA 1
ATOM 928 C C . VAL A 1 120 ? 1.832 5.805 -0.348 1.00 89.00 120 VAL A C 1
ATOM 930 O O . VAL A 1 120 ? 3.047 5.618 -0.227 1.00 89.00 120 VAL A O 1
ATOM 933 N N . TRP A 1 121 ? 1.081 5.047 -1.149 1.00 92.25 121 TRP A N 1
ATOM 934 C CA . TRP A 1 121 ? 1.640 3.981 -1.981 1.00 92.25 121 TRP A CA 1
ATOM 935 C C . TRP A 1 121 ? 2.616 4.536 -3.017 1.00 92.25 121 TRP A C 1
ATOM 937 O O . TRP A 1 121 ? 3.696 3.979 -3.200 1.00 92.25 121 TRP A O 1
ATOM 947 N N . GLY A 1 122 ? 2.291 5.676 -3.613 1.00 87.69 122 GLY A N 1
ATOM 948 C CA . GLY A 1 122 ? 3.099 6.435 -4.554 1.00 87.69 122 GLY A CA 1
ATOM 949 C C . GLY A 1 122 ? 4.457 6.808 -3.974 1.00 87.69 122 GLY A C 1
ATOM 950 O O . GLY A 1 122 ? 5.464 6.600 -4.645 1.00 87.69 122 GLY A O 1
ATOM 951 N N . HIS A 1 123 ? 4.538 7.229 -2.706 1.00 85.38 123 HIS A N 1
ATOM 952 C CA . HIS A 1 123 ? 5.832 7.452 -2.040 1.00 85.38 123 HIS A CA 1
ATOM 953 C C . HIS A 1 123 ? 6.674 6.168 -1.957 1.00 85.38 123 HIS A C 1
ATOM 955 O O . HIS A 1 123 ? 7.873 6.184 -2.253 1.00 85.38 123 HIS A O 1
ATOM 961 N N . LEU A 1 124 ? 6.060 5.039 -1.588 1.00 84.44 124 LEU A N 1
ATOM 962 C CA . LEU A 1 124 ? 6.755 3.749 -1.545 1.00 84.44 124 LEU A CA 1
ATOM 963 C C . LEU A 1 124 ? 7.184 3.290 -2.948 1.00 84.44 124 LEU A C 1
ATOM 965 O O . LEU A 1 124 ? 8.270 2.740 -3.128 1.00 84.44 124 LEU A O 1
ATOM 969 N N . PHE A 1 125 ? 6.341 3.521 -3.950 1.00 89.12 125 PHE A N 1
ATOM 970 C CA . PHE A 1 125 ? 6.596 3.140 -5.332 1.00 89.12 125 PHE A CA 1
ATOM 971 C C . PHE A 1 125 ? 7.671 4.018 -5.964 1.00 89.12 125 PHE A C 1
ATOM 973 O O . PHE A 1 125 ? 8.558 3.486 -6.628 1.00 89.12 125 PHE A O 1
ATOM 980 N N . ALA A 1 126 ? 7.667 5.326 -5.701 1.00 85.44 126 ALA A N 1
ATOM 981 C CA . ALA A 1 126 ? 8.704 6.269 -6.113 1.00 85.44 126 ALA A CA 1
ATOM 982 C C . ALA A 1 126 ? 10.094 5.782 -5.675 1.00 85.44 126 ALA A C 1
ATOM 984 O O . ALA A 1 126 ? 11.032 5.761 -6.477 1.00 85.44 126 ALA A O 1
ATOM 985 N N . ALA A 1 127 ? 10.203 5.258 -4.449 1.00 80.06 127 ALA A N 1
ATOM 986 C CA . ALA A 1 127 ? 11.451 4.708 -3.927 1.00 80.06 127 ALA A CA 1
ATOM 987 C C . ALA A 1 127 ? 12.020 3.535 -4.751 1.00 80.06 127 ALA A C 1
ATOM 989 O O . ALA A 1 127 ? 13.220 3.279 -4.689 1.00 80.06 127 ALA A O 1
ATOM 990 N N . ILE A 1 128 ? 11.199 2.827 -5.534 1.00 81.56 128 ILE A N 1
ATOM 991 C CA . ILE A 1 128 ? 11.667 1.740 -6.408 1.00 81.56 128 ILE A CA 1
ATOM 992 C C . ILE A 1 128 ? 11.614 2.072 -7.904 1.00 81.56 128 ILE A C 1
ATOM 994 O O . ILE A 1 128 ? 12.372 1.484 -8.670 1.00 81.56 128 ILE A O 1
ATOM 998 N N . VAL A 1 129 ? 10.731 2.976 -8.344 1.00 83.50 129 VAL A N 1
ATOM 999 C CA . VAL A 1 129 ? 10.547 3.309 -9.770 1.00 83.50 129 VAL A CA 1
ATOM 1000 C C . VAL A 1 129 ? 11.358 4.521 -10.224 1.00 83.50 129 VAL A C 1
ATOM 1002 O O . VAL A 1 129 ? 11.513 4.713 -11.430 1.00 83.50 129 VAL A O 1
ATOM 1005 N N . GLU A 1 130 ? 11.838 5.347 -9.295 1.00 81.31 130 GLU A N 1
ATOM 1006 C CA . GLU A 1 130 ? 12.589 6.574 -9.597 1.00 81.31 130 GLU A CA 1
ATOM 1007 C C . GLU A 1 130 ? 14.004 6.551 -9.036 1.00 81.31 130 GLU A C 1
ATOM 1009 O O . GLU A 1 130 ? 14.905 7.136 -9.634 1.00 81.31 130 GLU A O 1
ATOM 1014 N N . LEU A 1 131 ? 14.222 5.845 -7.927 1.00 75.19 131 LEU A N 1
ATOM 1015 C CA . LEU A 1 131 ? 15.559 5.669 -7.377 1.00 75.19 131 LEU A CA 1
ATOM 1016 C C . LEU A 1 131 ? 16.264 4.491 -8.045 1.00 75.19 131 LEU A C 1
ATOM 1018 O O . LEU A 1 131 ? 15.647 3.484 -8.387 1.00 75.19 131 LEU A O 1
ATOM 1022 N N . SER A 1 132 ? 17.581 4.602 -8.194 1.00 69.12 132 SER A N 1
ATOM 1023 C CA . SER A 1 132 ? 18.443 3.474 -8.549 1.00 69.12 132 SER A CA 1
ATOM 1024 C C . SER A 1 132 ? 18.764 2.617 -7.307 1.00 69.12 132 SER A C 1
ATOM 1026 O O . SER A 1 132 ? 18.506 3.052 -6.180 1.00 69.12 132 SER A O 1
ATOM 1028 N N . PRO A 1 133 ? 19.423 1.444 -7.448 1.00 69.25 133 PRO A N 1
ATOM 1029 C CA . PRO A 1 133 ? 19.933 0.686 -6.297 1.00 69.25 133 PRO A CA 1
ATOM 1030 C C . PRO A 1 133 ? 20.868 1.501 -5.390 1.00 69.25 133 PRO A C 1
ATOM 1032 O O . PRO A 1 133 ? 21.161 1.091 -4.269 1.00 69.25 133 PRO A O 1
ATOM 1035 N N . TRP A 1 134 ? 21.376 2.629 -5.896 1.00 74.88 134 TRP A N 1
ATOM 1036 C CA . TRP A 1 134 ? 22.281 3.537 -5.203 1.00 74.88 134 TRP A CA 1
ATOM 1037 C C . TRP A 1 134 ? 21.559 4.696 -4.503 1.00 74.88 134 TRP A C 1
ATOM 1039 O O . TRP A 1 134 ? 22.211 5.469 -3.804 1.00 74.88 134 TRP A O 1
ATOM 1049 N N . GLY A 1 135 ? 20.233 4.801 -4.651 1.00 60.88 135 GLY A N 1
ATOM 1050 C CA . GLY A 1 135 ? 19.400 5.779 -3.950 1.00 60.88 135 GLY A CA 1
ATOM 1051 C C . GLY A 1 135 ? 19.449 7.206 -4.507 1.00 60.88 135 GLY A C 1
ATOM 1052 O O . GLY A 1 135 ? 19.044 8.127 -3.802 1.00 60.88 135 GLY A O 1
ATOM 1053 N N . PHE A 1 136 ? 19.950 7.399 -5.731 1.00 57.59 136 PHE A N 1
ATOM 1054 C CA . PHE A 1 136 ? 19.974 8.672 -6.462 1.00 57.59 136 PHE A CA 1
ATOM 1055 C C . PHE A 1 136 ? 19.790 8.455 -7.966 1.00 57.59 136 PHE A C 1
ATOM 1057 O O . PHE A 1 136 ? 19.960 7.289 -8.417 1.00 57.59 136 PHE A O 1
#

Secondary structure (DSSP, 8-state):
-----------TTTTS--------TTSPEEEEEEE-GGG-EEEEEE-TTT--EEEE-TTS--EEEESSHHHHHHHHHHHHHHHHHHHSPPTT--HHHHHHHHHHHH-GGGG-TTSHHHHHHHHHHHHHHTS-TT--

Foldseek 3Di:
DDDDPDPPPDDPCNVVPPPPQQADPVQWGFPDWDQDPPRKIWTWTARPPQQFIWIDIVPDDTDGQARHPVLVVVLVVLLVVLLCCLQPPDVPDDSLVVSVVVNCVSGVLCCDPVHPNVVVSVRSSCQRNVAHVVGD